Protein AF-A0A9P8DEY6-F1 (afdb_monomer_lite)

pLDDT: mean 81.57, std 16.75, range [29.09, 94.88]

Foldseek 3Di:
DPVVCVVCVQHDPWKGKDAQDPDPVSLVCCQPFAQQPQVLCVVQDVDDDDRDDSVNSVVQSVQLNQFPDKIFIWTACVNCVVVVRDDNDTHTFWIKTKAGSHDPPVCVPPPDIDIGTTGGHDDPDPPPDPDDDD

Secondary structure (DSSP, 8-state):
--HHHHTTTTB-SSEEEE---SSHHHHHHHIIIIIT-HHHHHHH--S------HHHHHHHHHHHHTSSEEEEEEE-HHHHHHTT---SSPEEEEEEEESTT---GGGTT-----EEEEESS--S-----S----

Organism: NCBI:txid1042133

Radius of gyration: 17.01 Å; chains: 1; bounding box: 46×26×63 Å

Sequence (134 aa):
MDISSVTKAFQSERLIYRSPEDNDKDKEFFFKHVENDPVAKALADPSILRPRNKKGVEDFLTELQKSSLPVVLCLSPAEAKKQNIESDEPVPIGFICIGWGGKPKNMEHHRATHIGIEQGLWRGEYQLGAGLGV

Structure (mmCIF, N/CA/C/O backbone):
data_AF-A0A9P8DEY6-F1
#
_entry.id   AF-A0A9P8DEY6-F1
#
loop_
_atom_site.group_PDB
_atom_site.id
_atom_site.type_symbol
_atom_site.label_atom_id
_atom_site.label_alt_id
_atom_site.label_comp_id
_atom_site.label_asym_id
_atom_site.label_entity_id
_atom_site.label_seq_id
_atom_site.pdbx_PDB_ins_code
_atom_site.Cartn_x
_atom_site.Cartn_y
_atom_site.Cartn_z
_atom_site.occupancy
_atom_site.B_iso_or_equiv
_atom_site.auth_seq_id
_atom_site.auth_comp_id
_atom_site.auth_asym_id
_atom_site.auth_atom_id
_atom_site.pdbx_PDB_model_num
ATOM 1 N N . MET A 1 1 ? -28.328 3.031 -13.427 1.00 59.78 1 MET A N 1
ATOM 2 C CA . MET A 1 1 ? -27.544 2.947 -12.178 1.00 59.78 1 MET A CA 1
ATOM 3 C C . MET A 1 1 ? -28.325 3.673 -11.110 1.00 59.78 1 MET A C 1
ATOM 5 O O . MET A 1 1 ? -28.673 4.824 -11.334 1.00 59.78 1 MET A O 1
ATOM 9 N N . ASP A 1 2 ? -28.657 2.997 -10.014 1.00 80.31 2 ASP A N 1
ATOM 10 C CA . ASP A 1 2 ? -29.238 3.653 -8.842 1.00 80.31 2 ASP A CA 1
ATOM 11 C C . ASP A 1 2 ? -28.153 4.504 -8.158 1.00 80.31 2 ASP A C 1
ATOM 13 O O . ASP A 1 2 ? -27.013 4.058 -8.015 1.00 80.31 2 ASP A O 1
ATOM 17 N N . ILE A 1 3 ? -28.481 5.727 -7.746 1.00 82.06 3 ILE A N 1
ATOM 18 C CA . ILE A 1 3 ? 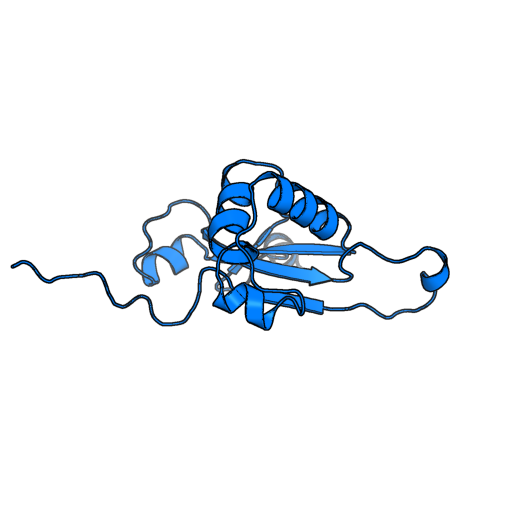-27.538 6.660 -7.108 1.00 82.06 3 ILE A CA 1
ATOM 19 C C . ILE A 1 3 ? -26.960 6.045 -5.825 1.00 82.06 3 ILE A C 1
ATOM 21 O O . ILE A 1 3 ? -25.786 6.245 -5.518 1.00 82.06 3 ILE A O 1
ATOM 25 N N . SER A 1 4 ? -27.744 5.214 -5.130 1.00 77.75 4 SER A N 1
ATOM 26 C CA . SER A 1 4 ? -27.306 4.497 -3.927 1.00 77.75 4 SER A CA 1
ATOM 27 C C . SER A 1 4 ? -26.145 3.521 -4.183 1.00 77.75 4 S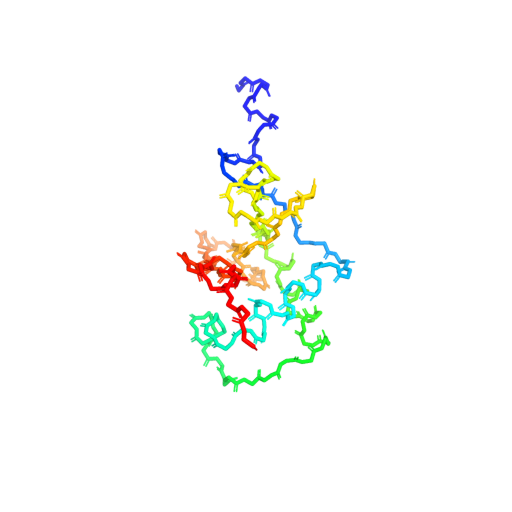ER A C 1
ATOM 29 O O . SER A 1 4 ? -25.339 3.264 -3.291 1.00 77.75 4 SER A O 1
ATOM 31 N N . SER A 1 5 ? -26.035 2.986 -5.404 1.00 77.88 5 SER A N 1
ATOM 32 C CA . SER A 1 5 ? -24.942 2.087 -5.790 1.00 77.88 5 SER A CA 1
ATOM 33 C C . SER A 1 5 ? -23.653 2.851 -6.095 1.00 77.88 5 SER A C 1
ATOM 35 O O . SER A 1 5 ? -22.563 2.380 -5.784 1.00 77.88 5 SER A O 1
ATOM 37 N N . VAL A 1 6 ? -23.775 4.071 -6.626 1.00 84.62 6 VAL A N 1
ATOM 38 C CA . VAL A 1 6 ? -22.631 4.930 -6.957 1.00 84.62 6 VAL A CA 1
ATOM 39 C C . VAL A 1 6 ? -21.972 5.480 -5.691 1.00 84.62 6 VAL A C 1
ATOM 41 O O . VAL A 1 6 ? -20.749 5.523 -5.609 1.00 84.62 6 VAL A O 1
ATOM 44 N N . THR A 1 7 ? -22.751 5.823 -4.661 1.00 84.56 7 THR A N 1
ATOM 45 C CA . THR A 1 7 ? -22.204 6.302 -3.375 1.00 84.56 7 THR A CA 1
ATOM 46 C C . THR A 1 7 ? -21.416 5.235 -2.612 1.00 84.56 7 THR A C 1
ATOM 48 O O . THR A 1 7 ? -20.653 5.570 -1.711 1.00 84.56 7 THR A O 1
ATOM 51 N N . LYS A 1 8 ? -21.559 3.956 -2.983 1.00 85.56 8 LYS A N 1
ATOM 52 C CA . LYS A 1 8 ? -20.820 2.826 -2.404 1.00 85.56 8 LYS A CA 1
ATOM 53 C C . LYS A 1 8 ? -19.783 2.228 -3.358 1.00 85.56 8 LYS A C 1
ATOM 55 O O . LYS A 1 8 ? -19.258 1.159 -3.072 1.00 85.56 8 LYS A O 1
ATOM 60 N N . ALA A 1 9 ? -19.474 2.895 -4.470 1.00 88.12 9 ALA A N 1
ATOM 61 C CA . ALA A 1 9 ? -18.619 2.336 -5.519 1.00 88.12 9 ALA A CA 1
ATOM 62 C C . ALA A 1 9 ? -17.207 1.946 -5.039 1.00 88.12 9 ALA A C 1
ATOM 64 O O . ALA A 1 9 ? -16.613 1.018 -5.581 1.00 88.12 9 ALA A O 1
ATOM 65 N N . PHE A 1 10 ? -16.681 2.623 -4.013 1.00 92.06 10 PHE A N 1
ATOM 66 C CA . PHE A 1 10 ? -15.335 2.394 -3.472 1.00 92.06 10 PHE A CA 1
ATOM 67 C C . PHE A 1 10 ? -15.342 1.706 -2.106 1.00 92.06 10 PHE A C 1
ATOM 69 O O . PHE A 1 10 ? -14.452 1.911 -1.286 1.00 92.06 10 PHE A O 1
ATOM 76 N N . GLN A 1 11 ? -16.351 0.887 -1.833 1.00 92.75 11 GLN A N 1
ATOM 77 C CA . GLN A 1 11 ? -16.392 0.094 -0.614 1.00 92.75 11 GLN A CA 1
ATOM 78 C C . GLN A 1 11 ? -17.084 -1.244 -0.857 1.00 92.75 11 GLN A C 1
ATOM 80 O O . GLN A 1 11 ? -17.967 -1.378 -1.700 1.00 92.75 11 GLN A O 1
ATOM 85 N N . SER A 1 12 ? -16.688 -2.236 -0.076 1.00 90.94 12 SER A N 1
ATOM 86 C CA . SER A 1 12 ? -17.427 -3.481 0.105 1.00 90.94 12 SER A CA 1
ATOM 87 C C . SER A 1 12 ? -18.081 -3.486 1.483 1.00 90.94 12 SER A C 1
ATOM 89 O O . SER A 1 12 ? -18.000 -2.515 2.232 1.00 90.94 12 SER A O 1
ATOM 91 N N . GLU A 1 13 ? -18.707 -4.602 1.849 1.00 88.75 13 GLU A N 1
ATOM 92 C CA . GLU A 1 13 ? -19.242 -4.798 3.198 1.00 88.75 13 GLU A CA 1
ATOM 93 C C . GLU A 1 13 ? -18.166 -4.650 4.289 1.00 88.75 13 GLU A C 1
ATOM 95 O O . GLU A 1 13 ? -18.463 -4.205 5.394 1.00 88.75 13 GLU A O 1
ATOM 100 N N . ARG A 1 14 ? -16.907 -4.994 3.975 1.00 89.31 14 ARG A N 1
ATOM 101 C CA . ARG A 1 14 ? -15.822 -5.074 4.966 1.00 89.31 14 ARG A CA 1
ATOM 102 C C . ARG A 1 14 ? -14.691 -4.075 4.739 1.00 89.31 14 ARG A C 1
ATOM 104 O O . ARG A 1 14 ? -14.008 -3.693 5.688 1.00 89.31 14 ARG A O 1
ATOM 111 N N . LEU A 1 15 ? -14.487 -3.660 3.491 1.00 93.56 15 LEU A N 1
ATOM 112 C CA . LEU A 1 15 ? -13.324 -2.879 3.078 1.00 93.56 15 LEU A CA 1
ATOM 113 C C . LEU A 1 15 ? -13.718 -1.541 2.469 1.00 93.56 15 LEU A C 1
ATOM 115 O O . LEU A 1 15 ? -14.690 -1.455 1.723 1.00 93.56 15 LEU A O 1
ATOM 119 N N . ILE A 1 16 ? -12.895 -0.535 2.729 1.00 94.56 16 ILE A N 1
ATOM 120 C CA . ILE A 1 16 ? -12.906 0.764 2.065 1.00 94.56 16 ILE A CA 1
ATOM 121 C C . ILE A 1 16 ? -11.725 0.788 1.094 1.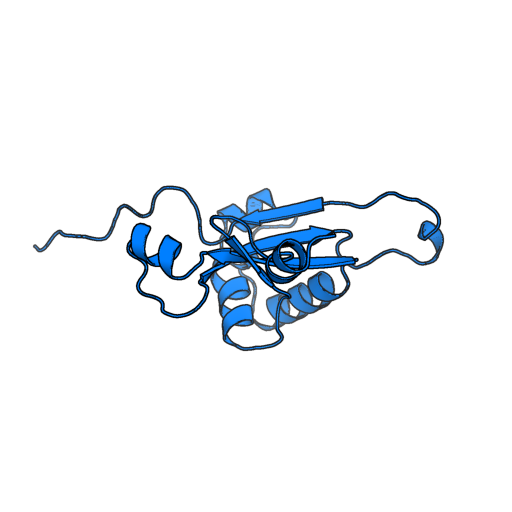00 94.56 16 ILE A C 1
ATOM 123 O O . ILE A 1 16 ? -10.608 0.413 1.453 1.00 94.56 16 ILE A O 1
ATOM 127 N N . TYR A 1 17 ? -11.979 1.214 -0.138 1.00 94.75 17 TYR A N 1
ATOM 128 C CA . TYR A 1 17 ? -10.984 1.346 -1.194 1.00 94.75 17 TYR A CA 1
ATOM 129 C C . TYR A 1 17 ? -10.655 2.824 -1.374 1.00 94.75 17 TYR A C 1
ATOM 131 O O . TYR A 1 17 ? -11.546 3.638 -1.610 1.00 94.75 17 TYR A O 1
ATOM 139 N N . ARG A 1 18 ? -9.376 3.184 -1.275 1.00 93.88 18 ARG A N 1
ATOM 140 C CA . ARG A 1 18 ? -8.923 4.563 -1.501 1.00 93.88 18 ARG A CA 1
ATOM 141 C C . ARG A 1 18 ? -7.630 4.604 -2.298 1.00 93.88 18 ARG A C 1
ATOM 143 O O . ARG A 1 18 ? -6.907 3.614 -2.357 1.00 93.88 18 ARG A O 1
ATOM 150 N N . SER A 1 19 ? -7.327 5.757 -2.881 1.00 92.38 19 SER A N 1
ATOM 151 C CA . SER A 1 19 ? -6.022 5.997 -3.498 1.00 92.38 19 SER A CA 1
ATOM 152 C C . SER A 1 19 ? -4.920 6.040 -2.423 1.00 92.38 19 SER A C 1
ATOM 154 O O . SER A 1 19 ? -5.201 6.463 -1.293 1.00 92.38 19 SER A O 1
ATOM 156 N N . PRO A 1 20 ? -3.681 5.607 -2.728 1.00 91.62 20 PRO A N 1
ATOM 157 C CA . PRO A 1 20 ? -2.527 5.924 -1.894 1.00 91.62 20 PRO A CA 1
ATOM 158 C C . PRO A 1 20 ? -2.248 7.430 -1.938 1.00 91.62 20 PRO A C 1
ATOM 160 O O . PRO A 1 20 ? -2.209 8.030 -3.015 1.00 91.62 20 PRO A O 1
ATOM 163 N N . GLU A 1 21 ? -2.036 8.019 -0.768 1.00 89.31 21 GLU A N 1
ATOM 164 C CA . GLU A 1 21 ? -1.782 9.445 -0.575 1.00 89.31 21 GLU A CA 1
ATOM 165 C C . GLU A 1 21 ? -0.298 9.699 -0.280 1.00 89.31 21 GLU A C 1
ATOM 167 O O . GLU A 1 21 ? 0.384 8.875 0.333 1.00 89.31 21 GLU A O 1
ATOM 172 N N . ASP A 1 22 ? 0.207 10.873 -0.662 1.00 88.06 22 ASP A N 1
ATOM 173 C CA . ASP A 1 22 ? 1.564 11.313 -0.307 1.00 88.06 22 ASP A CA 1
ATOM 174 C C . ASP A 1 22 ? 1.577 11.952 1.093 1.00 88.06 22 ASP A C 1
ATOM 176 O O . ASP A 1 22 ? 1.799 13.150 1.265 1.00 88.06 22 ASP A O 1
ATOM 180 N N . ASN A 1 23 ? 1.262 11.149 2.113 1.00 90.62 23 ASN A N 1
ATOM 181 C CA . ASN A 1 23 ? 1.251 11.573 3.512 1.00 90.62 23 ASN A CA 1
ATOM 182 C C . ASN A 1 23 ? 2.073 10.634 4.406 1.00 90.62 23 ASN A C 1
ATOM 184 O O . ASN A 1 23 ? 2.425 9.515 4.024 1.00 90.62 23 ASN A O 1
ATOM 188 N N . ASP A 1 24 ? 2.378 11.095 5.620 1.00 91.88 24 ASP A N 1
ATOM 189 C CA . ASP A 1 24 ? 3.228 10.345 6.549 1.00 91.88 24 ASP A CA 1
ATOM 190 C C . ASP A 1 24 ? 2.604 9.016 6.996 1.00 91.88 24 ASP A C 1
ATOM 192 O O . ASP A 1 24 ? 3.331 8.040 7.168 1.00 91.88 24 ASP A O 1
ATOM 196 N N . LYS A 1 25 ? 1.270 8.943 7.130 1.00 90.50 25 LYS A N 1
ATOM 197 C CA . LYS A 1 25 ? 0.563 7.722 7.556 1.00 90.50 25 LYS A CA 1
ATOM 198 C C . LYS A 1 25 ? 0.709 6.603 6.523 1.00 90.50 25 LYS A C 1
ATOM 200 O O . LYS A 1 25 ? 1.026 5.470 6.881 1.00 90.50 25 LYS A O 1
ATOM 205 N N . ASP A 1 26 ? 0.524 6.922 5.246 1.00 90.62 26 ASP A N 1
ATOM 206 C CA . ASP A 1 26 ? 0.675 5.961 4.155 1.00 90.62 26 ASP A CA 1
ATOM 207 C C . ASP A 1 26 ? 2.137 5.552 4.005 1.00 90.62 26 ASP A C 1
ATOM 209 O O . ASP A 1 26 ? 2.440 4.360 3.978 1.00 90.62 26 ASP A O 1
ATOM 213 N N . LYS A 1 27 ? 3.065 6.516 4.008 1.00 93.75 27 LYS A N 1
ATOM 214 C CA . LYS A 1 27 ? 4.505 6.221 3.982 1.00 93.75 27 LYS A CA 1
ATOM 215 C C . LYS A 1 27 ? 4.916 5.295 5.118 1.00 93.75 27 LYS A C 1
ATOM 217 O O . LYS A 1 27 ? 5.689 4.368 4.894 1.00 93.75 27 LYS A O 1
ATOM 222 N N . GLU A 1 28 ? 4.404 5.518 6.324 1.00 93.38 28 GLU A N 1
ATOM 223 C CA . GLU A 1 28 ? 4.683 4.667 7.476 1.00 93.38 28 GLU A CA 1
ATOM 224 C C . GLU A 1 28 ? 4.091 3.261 7.314 1.00 93.38 28 GLU A C 1
ATOM 226 O O . GLU A 1 28 ? 4.788 2.281 7.589 1.00 93.38 28 GLU A O 1
ATOM 231 N N . PHE A 1 29 ? 2.858 3.147 6.813 1.00 93.12 29 PHE A N 1
ATOM 232 C CA . PHE A 1 29 ? 2.230 1.862 6.510 1.00 93.12 29 PHE A CA 1
ATOM 233 C C . PHE A 1 29 ? 3.054 1.055 5.498 1.00 93.12 29 PHE A C 1
ATOM 235 O O . PHE A 1 29 ? 3.450 -0.075 5.791 1.00 93.12 29 PHE A O 1
ATOM 242 N N . PHE A 1 30 ? 3.378 1.645 4.344 1.00 93.00 30 PHE A N 1
ATOM 243 C CA . PHE A 1 30 ? 4.179 0.980 3.315 1.00 93.00 30 PH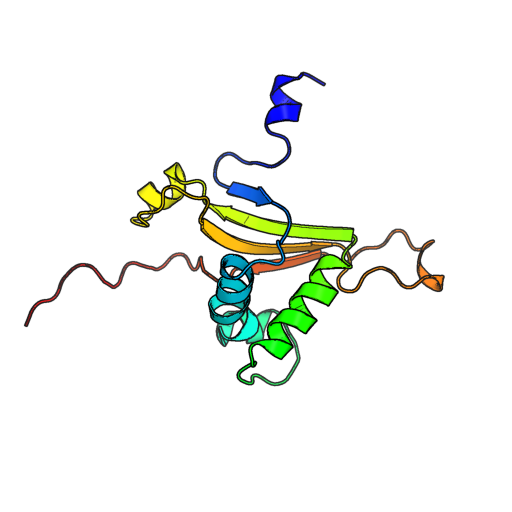E A CA 1
ATOM 244 C C . PHE A 1 30 ? 5.597 0.676 3.807 1.00 93.00 30 PHE A C 1
ATOM 246 O O . PHE A 1 30 ? 6.151 -0.375 3.494 1.00 93.00 30 PHE A O 1
ATOM 253 N N . PHE A 1 31 ? 6.183 1.547 4.628 1.00 93.81 31 PHE A N 1
ATOM 254 C CA . PHE A 1 31 ? 7.497 1.300 5.209 1.00 93.81 31 PHE A CA 1
ATOM 255 C C . PHE A 1 31 ? 7.494 0.099 6.151 1.00 93.81 31 PHE A C 1
ATOM 257 O O . PHE A 1 31 ? 8.377 -0.744 6.031 1.00 93.81 31 PHE A O 1
ATOM 264 N N . LYS A 1 32 ? 6.539 0.011 7.081 1.00 91.81 32 LYS A N 1
ATOM 265 C CA . LYS A 1 32 ? 6.538 -1.022 8.129 1.00 91.81 32 LYS A CA 1
ATOM 266 C C . LYS A 1 32 ? 5.963 -2.353 7.663 1.00 91.81 32 LYS A C 1
ATOM 268 O O . LYS A 1 32 ? 6.513 -3.392 8.005 1.00 91.81 32 LYS A O 1
ATOM 273 N N . HIS A 1 33 ? 4.860 -2.313 6.923 1.00 90.88 33 HIS A N 1
ATOM 274 C CA . HIS A 1 33 ? 4.019 -3.485 6.678 1.00 90.88 33 HIS A CA 1
ATOM 275 C C . HIS A 1 33 ? 4.089 -4.008 5.241 1.00 90.88 33 HIS A C 1
ATOM 277 O O . HIS A 1 33 ? 3.488 -5.032 4.956 1.00 90.88 33 HIS A O 1
ATOM 283 N N . VAL A 1 34 ? 4.804 -3.327 4.340 1.00 90.38 34 VAL A N 1
ATOM 284 C CA . VAL A 1 34 ? 4.971 -3.754 2.939 1.00 90.38 34 VAL A CA 1
ATOM 285 C C . VAL A 1 34 ? 6.458 -3.942 2.636 1.00 90.38 34 VAL A C 1
ATOM 287 O O . VAL A 1 34 ? 6.958 -5.056 2.541 1.00 90.38 34 VAL A O 1
ATOM 290 N N . GLU A 1 35 ? 7.220 -2.851 2.596 1.00 90.44 35 GLU A N 1
ATOM 291 C CA . GLU A 1 35 ? 8.618 -2.873 2.150 1.00 90.44 35 GLU A CA 1
ATOM 292 C C . GLU A 1 35 ? 9.595 -3.463 3.182 1.00 90.44 35 GLU A C 1
ATOM 294 O O . GLU A 1 35 ? 10.679 -3.907 2.800 1.00 90.44 35 GLU A O 1
ATOM 299 N N . ASN A 1 36 ? 9.238 -3.472 4.473 1.00 90.62 36 ASN A N 1
ATOM 300 C CA . ASN A 1 36 ? 10.035 -4.087 5.544 1.00 90.62 36 ASN A CA 1
ATOM 301 C C . ASN A 1 36 ? 9.323 -5.238 6.276 1.00 90.62 36 ASN A C 1
ATOM 303 O O . ASN A 1 36 ? 9.855 -5.716 7.279 1.00 90.62 36 ASN A O 1
ATOM 307 N N . ASP A 1 37 ? 8.179 -5.727 5.782 1.00 89.62 37 ASP A N 1
ATOM 308 C CA . ASP A 1 37 ? 7.687 -7.046 6.197 1.00 89.62 37 ASP A CA 1
ATOM 309 C C . ASP A 1 37 ? 8.434 -8.106 5.365 1.00 89.62 37 ASP A C 1
ATOM 311 O O . ASP A 1 37 ? 8.219 -8.201 4.154 1.00 89.62 37 ASP A O 1
ATOM 315 N N . PRO A 1 38 ? 9.316 -8.924 5.973 1.00 88.44 38 PRO A N 1
ATOM 316 C CA . PRO A 1 38 ? 10.098 -9.906 5.232 1.00 88.44 38 PRO A CA 1
ATOM 317 C C . PRO A 1 38 ? 9.227 -10.956 4.538 1.00 88.44 38 PRO A C 1
ATOM 319 O O . PRO A 1 38 ? 9.616 -11.460 3.488 1.00 88.44 38 PRO A O 1
ATOM 322 N N . VAL A 1 39 ? 8.063 -11.296 5.097 1.00 88.19 39 VAL A N 1
ATOM 323 C CA . VAL A 1 39 ? 7.192 -12.329 4.535 1.00 88.19 39 VAL A CA 1
ATOM 324 C C . VAL A 1 39 ? 6.328 -11.758 3.418 1.00 88.19 39 VAL A C 1
ATOM 326 O O . VAL A 1 39 ? 6.152 -12.426 2.401 1.00 88.19 39 VAL A O 1
ATOM 329 N N . ALA A 1 40 ? 5.799 -10.541 3.575 1.00 85.31 40 ALA A N 1
ATOM 330 C CA . ALA A 1 40 ? 5.087 -9.871 2.485 1.00 85.31 40 ALA A CA 1
ATOM 331 C C . ALA A 1 40 ? 6.035 -9.636 1.298 1.00 85.31 40 ALA A C 1
ATOM 333 O O . ALA A 1 40 ? 5.758 -10.078 0.179 1.00 85.31 40 ALA A O 1
ATOM 334 N N . LYS A 1 41 ? 7.234 -9.108 1.575 1.00 86.62 41 LYS A N 1
ATOM 335 C CA . LYS A 1 41 ? 8.234 -8.815 0.549 1.00 86.62 41 LYS A CA 1
ATOM 336 C C . LYS A 1 41 ? 8.731 -10.060 -0.187 1.00 86.62 41 LYS A C 1
ATOM 338 O O . LYS A 1 41 ? 8.847 -10.018 -1.407 1.00 86.62 41 LYS A O 1
ATOM 343 N N . ALA A 1 42 ? 8.967 -11.169 0.521 1.00 87.88 42 ALA A N 1
ATOM 344 C CA . ALA A 1 42 ? 9.430 -12.427 -0.080 1.00 87.88 42 ALA A CA 1
ATOM 345 C C . ALA A 1 42 ? 8.454 -13.017 -1.102 1.00 87.88 42 ALA A C 1
ATOM 347 O O . ALA A 1 42 ? 8.872 -13.725 -2.015 1.00 87.88 42 ALA A O 1
ATOM 348 N N . LEU A 1 43 ? 7.157 -12.770 -0.916 1.00 86.44 43 LEU A N 1
ATOM 349 C CA . LEU A 1 43 ? 6.108 -13.314 -1.772 1.00 86.44 43 LEU A CA 1
ATOM 350 C C . LEU A 1 43 ? 5.694 -12.338 -2.879 1.00 86.44 43 LEU A C 1
ATOM 352 O O . LEU A 1 43 ? 5.206 -12.782 -3.916 1.00 86.44 43 LEU A O 1
ATOM 356 N N . ALA A 1 44 ? 5.880 -11.034 -2.666 1.00 82.88 44 ALA A N 1
ATOM 357 C CA . ALA A 1 44 ? 5.474 -9.994 -3.604 1.00 82.88 44 ALA A CA 1
ATOM 358 C C . ALA A 1 44 ? 6.573 -9.599 -4.605 1.00 82.88 44 ALA A C 1
ATOM 360 O O . ALA A 1 44 ? 6.262 -9.201 -5.728 1.00 82.88 44 ALA A O 1
ATOM 361 N N . ASP A 1 45 ? 7.849 -9.698 -4.223 1.00 81.62 45 ASP A N 1
ATOM 362 C CA . ASP A 1 45 ? 8.972 -9.179 -5.005 1.00 81.62 45 ASP A CA 1
ATOM 363 C C . ASP A 1 45 ? 10.075 -10.246 -5.156 1.00 81.62 45 ASP A C 1
ATOM 365 O O . ASP A 1 45 ? 10.569 -10.763 -4.154 1.00 81.62 45 ASP A O 1
ATOM 369 N N . PRO A 1 46 ? 10.505 -10.585 -6.390 1.00 83.31 46 PRO A N 1
ATOM 370 C CA . PRO A 1 46 ? 11.560 -11.574 -6.619 1.00 83.31 46 PRO A CA 1
ATOM 371 C C . PRO A 1 46 ? 12.974 -11.063 -6.279 1.00 83.31 46 PRO A C 1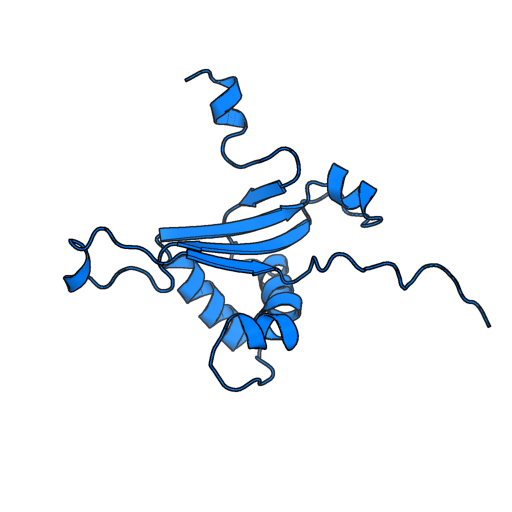
ATOM 373 O O . PRO A 1 46 ? 13.951 -11.792 -6.463 1.00 83.31 46 PRO A O 1
ATOM 376 N N . SER A 1 47 ? 13.124 -9.804 -5.860 1.00 84.06 47 SER A N 1
ATOM 377 C CA . SER A 1 47 ? 14.411 -9.229 -5.478 1.00 84.06 47 SER A CA 1
ATOM 378 C C . SER A 1 47 ? 14.929 -9.760 -4.140 1.00 84.06 47 SER A C 1
ATOM 380 O O . SER A 1 47 ? 14.234 -10.398 -3.352 1.00 84.06 47 SER A O 1
ATOM 382 N N . ILE A 1 48 ? 16.212 -9.497 -3.883 1.00 88.94 48 ILE A N 1
ATOM 383 C CA . ILE A 1 48 ? 16.864 -9.892 -2.635 1.00 88.94 48 ILE A CA 1
ATOM 384 C C . ILE A 1 48 ? 16.155 -9.224 -1.455 1.00 88.94 48 ILE A C 1
ATOM 386 O O . ILE A 1 48 ? 16.049 -7.995 -1.402 1.00 88.94 48 ILE A O 1
ATOM 390 N N . LEU A 1 49 ? 15.767 -10.043 -0.476 1.00 90.69 49 LEU A N 1
ATOM 391 C CA . LEU A 1 49 ? 15.259 -9.577 0.807 1.00 90.69 49 LEU A CA 1
ATOM 392 C C . LEU A 1 49 ? 16.299 -8.703 1.499 1.00 90.69 49 LEU A C 1
ATOM 394 O O . LEU A 1 49 ? 17.389 -9.153 1.857 1.00 90.69 49 LEU A O 1
ATOM 398 N N . ARG A 1 50 ? 15.950 -7.433 1.684 1.00 91.25 50 ARG A N 1
ATOM 399 C CA . ARG A 1 50 ? 16.778 -6.452 2.379 1.00 91.25 50 ARG A CA 1
ATOM 400 C C . ARG A 1 50 ? 15.900 -5.380 3.015 1.00 91.25 50 ARG A C 1
ATOM 402 O O . ARG A 1 50 ? 14.909 -4.993 2.396 1.00 91.25 50 ARG A O 1
ATOM 409 N N . PRO A 1 51 ? 16.289 -4.843 4.182 1.00 89.94 51 PRO A N 1
ATOM 410 C CA . PRO A 1 51 ? 15.632 -3.674 4.741 1.00 89.94 51 PRO A CA 1
ATOM 411 C C . PRO A 1 51 ? 15.661 -2.499 3.760 1.00 89.94 51 PRO A C 1
ATOM 413 O O . PRO A 1 51 ? 16.680 -2.224 3.114 1.00 89.94 51 PRO A O 1
ATOM 416 N N . ARG A 1 52 ? 14.536 -1.799 3.656 1.00 91.25 52 ARG A N 1
ATOM 417 C CA . ARG A 1 52 ? 14.353 -0.631 2.793 1.00 91.25 52 ARG A CA 1
ATOM 418 C C . ARG A 1 52 ? 14.364 0.626 3.649 1.00 91.25 52 ARG A C 1
ATOM 420 O O . ARG A 1 52 ? 13.806 0.656 4.741 1.00 91.25 52 ARG A O 1
ATOM 427 N N . ASN A 1 53 ? 15.012 1.678 3.155 1.00 93.69 53 ASN A N 1
ATOM 428 C CA . ASN A 1 53 ? 14.977 2.992 3.796 1.00 93.69 53 ASN A CA 1
ATOM 429 C C . ASN A 1 53 ? 13.727 3.775 3.352 1.00 93.69 53 ASN A C 1
ATOM 431 O O . ASN A 1 53 ? 13.041 3.385 2.410 1.00 93.69 53 ASN A O 1
ATOM 435 N N . LYS A 1 54 ? 13.442 4.901 4.017 1.00 92.38 54 LYS A N 1
ATOM 436 C CA . LYS A 1 54 ? 12.270 5.739 3.707 1.00 92.38 54 LYS A CA 1
ATOM 437 C C . LYS A 1 54 ? 12.248 6.212 2.252 1.00 92.38 54 LYS A C 1
ATOM 439 O O . LYS A 1 54 ? 11.207 6.153 1.614 1.00 92.38 54 LYS A O 1
ATOM 444 N N . LYS A 1 55 ? 13.409 6.579 1.702 1.00 93.31 55 LYS A N 1
ATOM 445 C CA . LYS A 1 55 ? 13.532 6.979 0.295 1.00 93.31 55 LYS A CA 1
ATOM 446 C C . LYS A 1 55 ? 13.109 5.862 -0.666 1.00 93.31 55 LYS A C 1
ATOM 448 O O . LYS A 1 55 ? 12.401 6.112 -1.628 1.00 93.31 55 LYS A O 1
ATOM 453 N N . GLY A 1 56 ? 13.477 4.617 -0.368 1.00 91.19 56 GLY A N 1
ATOM 454 C CA . GLY A 1 56 ? 13.066 3.457 -1.155 1.00 91.19 56 GLY A CA 1
ATOM 455 C C . GLY A 1 56 ? 11.556 3.205 -1.137 1.00 91.19 56 GLY A C 1
ATOM 456 O O . GLY A 1 56 ? 11.050 2.621 -2.092 1.00 91.19 56 GLY A O 1
ATOM 457 N N . VAL A 1 57 ? 10.851 3.644 -0.089 1.00 92.06 57 VAL A N 1
ATOM 458 C CA . VAL A 1 57 ? 9.381 3.605 -0.007 1.00 92.06 57 VAL A CA 1
ATOM 459 C C . VAL A 1 57 ? 8.751 4.734 -0.817 1.00 92.06 57 VAL A C 1
ATOM 461 O O . VAL A 1 57 ? 7.749 4.513 -1.483 1.00 92.06 57 VAL A O 1
ATOM 464 N N . GLU A 1 58 ? 9.343 5.927 -0.813 1.00 93.19 58 GLU A N 1
ATOM 465 C CA . GLU A 1 58 ? 8.895 7.039 -1.666 1.00 93.19 58 GLU A CA 1
ATOM 466 C C . GLU A 1 58 ? 9.005 6.679 -3.154 1.00 93.19 58 GLU A C 1
ATOM 468 O O . GLU A 1 58 ? 8.065 6.892 -3.923 1.00 93.19 58 GLU A O 1
ATOM 473 N N . ASP A 1 59 ? 10.122 6.062 -3.549 1.00 92.12 59 ASP A N 1
ATOM 474 C CA . ASP A 1 59 ? 10.319 5.573 -4.915 1.00 92.12 59 ASP A CA 1
ATOM 475 C C . ASP A 1 59 ? 9.281 4.484 -5.258 1.00 92.12 59 ASP A C 1
ATOM 477 O O . ASP A 1 59 ? 8.679 4.507 -6.331 1.00 92.12 59 ASP A O 1
ATOM 481 N N . PHE A 1 60 ? 9.008 3.561 -4.326 1.00 90.94 60 PHE A N 1
ATOM 482 C CA . PHE A 1 60 ? 7.972 2.534 -4.478 1.00 90.94 60 PHE A CA 1
ATOM 483 C C . PHE A 1 60 ? 6.575 3.144 -4.670 1.00 90.94 60 PHE A C 1
ATOM 485 O O . PHE A 1 60 ? 5.857 2.762 -5.592 1.00 90.94 60 PHE A O 1
ATOM 492 N N . LEU A 1 61 ? 6.198 4.114 -3.834 1.00 92.62 61 LEU A N 1
ATOM 493 C CA . LEU A 1 61 ? 4.913 4.809 -3.916 1.00 92.62 61 LEU A CA 1
ATOM 494 C C . LEU A 1 61 ? 4.756 5.560 -5.237 1.00 92.62 61 LEU A C 1
ATOM 496 O O . LEU A 1 61 ? 3.681 5.532 -5.831 1.00 92.62 61 LEU A O 1
ATOM 500 N N . THR A 1 62 ? 5.837 6.165 -5.726 1.00 92.12 62 THR A N 1
ATOM 501 C CA . THR A 1 62 ? 5.859 6.841 -7.027 1.00 92.12 62 THR A CA 1
ATOM 502 C C . THR A 1 62 ? 5.547 5.863 -8.163 1.00 92.12 62 THR A C 1
ATOM 504 O O . THR A 1 62 ? 4.752 6.173 -9.049 1.00 92.12 62 THR A O 1
ATOM 507 N N . GLU A 1 63 ? 6.131 4.661 -8.145 1.00 90.12 63 GLU A N 1
ATOM 508 C CA . GLU A 1 63 ? 5.842 3.626 -9.148 1.00 90.12 63 GLU A CA 1
ATOM 509 C C . GLU A 1 63 ? 4.439 3.026 -8.998 1.00 90.12 63 GLU A C 1
ATOM 511 O O . GLU A 1 63 ? 3.760 2.773 -9.998 1.00 90.12 63 GLU A O 1
ATOM 516 N N . LEU A 1 64 ? 3.965 2.854 -7.762 1.00 90.88 64 LEU A N 1
ATOM 517 C CA . LEU A 1 64 ? 2.600 2.421 -7.484 1.00 90.88 64 LEU A CA 1
ATOM 518 C C . LEU A 1 64 ? 1.586 3.431 -8.040 1.00 90.88 64 LEU A C 1
ATOM 520 O O . LEU A 1 64 ? 0.643 3.036 -8.722 1.00 90.88 64 LEU A O 1
ATOM 524 N N . GLN A 1 65 ? 1.792 4.729 -7.821 1.00 90.50 65 GLN A N 1
ATOM 525 C CA . GLN A 1 65 ? 0.909 5.795 -8.308 1.00 90.50 65 GLN A CA 1
ATOM 526 C C . GLN A 1 65 ? 0.868 5.908 -9.838 1.00 90.50 65 GLN A C 1
ATOM 528 O O . GLN A 1 65 ? -0.140 6.345 -10.387 1.00 90.50 65 GLN A O 1
ATOM 533 N N . LYS A 1 66 ? 1.919 5.472 -10.546 1.00 89.56 66 LYS A N 1
ATOM 534 C CA . LYS A 1 66 ? 1.911 5.371 -12.019 1.00 89.56 66 LYS A CA 1
ATOM 535 C C . LYS A 1 66 ? 1.031 4.237 -12.541 1.00 89.56 66 LYS A C 1
ATOM 537 O O . LYS A 1 66 ? 0.796 4.159 -13.749 1.00 89.56 66 LYS A O 1
ATOM 542 N N . SER A 1 67 ? 0.583 3.333 -11.671 1.00 88.69 67 SER A N 1
ATOM 543 C CA . SER A 1 67 ? -0.283 2.238 -12.086 1.00 88.69 67 SER A CA 1
ATOM 544 C C . SER A 1 67 ? -1.638 2.740 -12.588 1.00 88.69 67 SER A C 1
ATOM 546 O O . SER A 1 67 ? -2.090 3.832 -12.259 1.00 88.69 67 SER A O 1
ATOM 548 N N . SER A 1 68 ? -2.301 1.941 -13.424 1.00 87.69 68 SER A N 1
ATOM 549 C CA . SER A 1 68 ? -3.622 2.294 -13.965 1.00 87.69 68 SER A CA 1
ATOM 550 C C . SER A 1 68 ? -4.711 2.319 -12.891 1.00 87.69 68 SER A C 1
ATOM 552 O O . SER A 1 68 ? -5.720 2.997 -13.066 1.00 87.69 68 SER A O 1
ATOM 554 N N . LEU A 1 69 ? -4.531 1.563 -11.805 1.00 89.06 69 LEU A N 1
ATOM 555 C CA . LEU A 1 69 ? -5.434 1.574 -10.658 1.00 89.06 69 LEU A CA 1
ATOM 556 C C . LEU A 1 69 ? -4.660 1.249 -9.373 1.00 89.06 69 LEU A C 1
ATOM 558 O O . LEU A 1 69 ? -4.578 0.073 -9.020 1.00 89.06 69 LEU A O 1
ATOM 562 N N . PRO A 1 70 ? -4.087 2.250 -8.687 1.00 92.62 70 PRO A N 1
ATOM 563 C CA . PRO A 1 70 ? -3.491 2.072 -7.371 1.00 92.62 70 PRO A CA 1
ATOM 564 C C . PRO A 1 70 ? -4.557 2.202 -6.285 1.00 92.62 70 PRO A C 1
ATOM 566 O O . PRO A 1 70 ? -5.211 3.237 -6.167 1.00 92.62 70 PRO A O 1
ATOM 569 N N . VAL A 1 71 ? -4.734 1.165 -5.471 1.00 94.38 71 VAL A N 1
ATOM 570 C CA . VAL A 1 71 ? -5.741 1.160 -4.406 1.00 94.38 71 VAL A CA 1
ATOM 571 C C . VAL A 1 71 ? -5.138 0.620 -3.123 1.00 94.38 71 VAL A C 1
ATOM 573 O O . VAL A 1 71 ? -4.638 -0.500 -3.079 1.00 94.38 71 VAL A O 1
ATOM 576 N N . VAL A 1 72 ? -5.253 1.394 -2.053 1.00 94.88 72 VAL A N 1
ATOM 577 C CA . VAL A 1 72 ? -5.035 0.928 -0.687 1.00 94.88 72 VAL A CA 1
ATOM 578 C C . VAL A 1 72 ? -6.324 0.277 -0.196 1.00 94.88 72 VAL A C 1
ATOM 580 O O . VAL A 1 72 ? -7.415 0.846 -0.300 1.00 94.88 72 VAL A O 1
ATOM 583 N N . LEU A 1 73 ? -6.190 -0.938 0.327 1.00 94.62 73 LEU A N 1
ATOM 584 C CA . LEU A 1 73 ? -7.267 -1.686 0.958 1.00 94.62 73 LEU A CA 1
ATOM 585 C C . LEU A 1 73 ? -7.294 -1.314 2.437 1.00 94.62 73 LEU A C 1
ATOM 587 O O . LEU A 1 73 ? -6.316 -1.552 3.146 1.00 94.62 73 LEU A O 1
ATOM 591 N N . CYS A 1 74 ? -8.405 -0.757 2.908 1.00 94.62 74 CYS A N 1
ATOM 592 C CA . CYS A 1 74 ? -8.583 -0.393 4.308 1.00 94.62 74 CYS A CA 1
ATOM 593 C C . CYS A 1 74 ? -9.712 -1.197 4.954 1.00 94.62 74 CYS A C 1
ATOM 595 O O . CYS A 1 74 ? -10.758 -1.404 4.341 1.00 94.62 74 CYS A O 1
ATOM 597 N N . LEU A 1 75 ? -9.546 -1.593 6.213 1.00 93.69 75 LEU A N 1
ATOM 598 C CA . LEU A 1 75 ? -10.661 -2.019 7.055 1.00 93.69 75 LEU A CA 1
ATOM 599 C C . LEU A 1 75 ? -11.504 -0.801 7.430 1.00 93.69 75 LEU A C 1
ATOM 601 O O . LEU A 1 75 ? -10.968 0.261 7.757 1.00 93.69 75 LEU A O 1
ATOM 605 N N . SER A 1 76 ? -12.827 -0.960 7.415 1.00 92.06 76 SER A N 1
ATOM 606 C CA . SER A 1 76 ? -13.714 0.052 7.992 1.00 92.06 76 SER A CA 1
ATOM 607 C C . SER A 1 76 ? -13.519 0.136 9.517 1.00 92.06 76 SER A C 1
ATOM 609 O O . SER A 1 76 ? -13.173 -0.876 10.129 1.00 92.06 76 SER A O 1
ATOM 611 N N . PRO A 1 77 ? -13.800 1.281 10.169 1.00 90.12 77 PRO A N 1
ATOM 612 C CA . PRO A 1 77 ? -13.711 1.394 11.630 1.00 90.12 77 PRO A CA 1
ATOM 613 C C . PRO A 1 77 ? -14.558 0.350 12.376 1.00 90.12 77 PRO A C 1
ATOM 615 O O . PRO A 1 77 ? -14.169 -0.157 13.426 1.00 90.12 77 PRO A O 1
ATOM 618 N N . ALA A 1 78 ? -15.714 -0.024 11.814 1.00 90.25 78 ALA A N 1
ATOM 619 C CA . ALA A 1 78 ? -16.568 -1.068 12.373 1.00 90.25 78 ALA A CA 1
ATOM 620 C C . ALA A 1 78 ? -15.908 -2.457 12.309 1.00 90.25 78 ALA A C 1
ATOM 622 O O . ALA A 1 78 ? -15.960 -3.205 13.284 1.00 90.25 78 ALA A O 1
ATOM 623 N N . GLU A 1 79 ? -15.266 -2.801 11.189 1.00 91.50 79 GLU A N 1
ATOM 624 C CA . GLU A 1 79 ? -14.522 -4.059 11.063 1.00 91.50 79 GLU A CA 1
ATOM 625 C C . GLU A 1 79 ? -13.233 -4.048 11.890 1.00 91.50 79 GLU A C 1
ATOM 627 O O . GLU A 1 79 ? -12.903 -5.062 12.497 1.00 91.50 79 GLU A O 1
ATOM 632 N N . ALA A 1 80 ? -12.541 -2.910 11.981 1.00 89.38 80 ALA A N 1
ATOM 633 C CA . ALA A 1 80 ? -11.371 -2.740 12.838 1.00 89.38 80 ALA A CA 1
ATOM 634 C C . ALA A 1 80 ? -11.718 -3.025 14.312 1.00 89.38 80 ALA A C 1
ATOM 636 O O . ALA A 1 80 ? -11.050 -3.836 14.954 1.00 89.38 80 ALA A O 1
ATOM 637 N N . LYS A 1 81 ? -12.842 -2.485 14.810 1.00 90.31 81 LYS A N 1
ATOM 638 C CA . LYS A 1 81 ? -13.341 -2.759 16.171 1.00 90.31 81 LYS A CA 1
ATOM 639 C C . LYS A 1 81 ? -13.636 -4.241 16.410 1.00 90.31 81 LYS A C 1
ATOM 641 O O . LYS A 1 81 ? -13.279 -4.763 17.461 1.00 90.31 81 LYS A O 1
ATOM 646 N N . LYS A 1 82 ? -14.218 -4.953 15.435 1.00 90.19 82 LYS A N 1
ATOM 647 C CA . LYS A 1 82 ? -14.434 -6.414 15.535 1.00 90.19 82 LYS A CA 1
ATOM 648 C C . LYS A 1 82 ? -13.128 -7.208 15.648 1.00 90.19 82 LYS A C 1
ATOM 650 O O . LYS A 1 82 ? -13.146 -8.324 16.153 1.00 90.19 82 LYS A O 1
ATOM 655 N N . GLN A 1 83 ? -12.020 -6.644 15.173 1.00 84.38 83 GLN A N 1
ATOM 656 C CA . GLN A 1 83 ? -10.682 -7.236 15.227 1.00 84.38 83 GLN A CA 1
ATOM 657 C C . GLN A 1 83 ? -9.854 -6.723 16.420 1.00 84.38 83 GLN A C 1
ATOM 659 O O . GLN A 1 83 ? -8.650 -6.951 16.460 1.00 84.38 83 GLN A O 1
ATOM 664 N N . ASN A 1 84 ? -10.475 -6.042 17.394 1.00 88.75 84 ASN A N 1
ATOM 665 C CA . ASN A 1 84 ? -9.805 -5.410 18.541 1.00 88.75 84 ASN A CA 1
ATOM 666 C C . ASN A 1 84 ? -8.765 -4.344 18.149 1.00 88.75 84 ASN A C 1
ATOM 668 O O . ASN A 1 84 ? -7.796 -4.114 18.869 1.00 88.75 84 ASN A O 1
ATOM 672 N N . ILE A 1 85 ? -8.968 -3.683 17.007 1.00 86.06 85 ILE A N 1
ATOM 673 C CA . ILE A 1 85 ? -8.167 -2.537 16.576 1.00 86.06 85 ILE A CA 1
ATOM 674 C C . ILE A 1 85 ? -8.969 -1.272 16.890 1.00 86.06 85 ILE A C 1
ATOM 676 O O . ILE A 1 85 ? -9.976 -0.982 16.238 1.00 86.06 85 ILE A O 1
ATOM 680 N N . GLU A 1 86 ? -8.531 -0.516 17.897 1.00 87.62 86 GLU A N 1
ATOM 681 C CA . GLU A 1 86 ? -9.109 0.792 18.206 1.00 87.62 86 GLU A CA 1
ATOM 682 C C . GLU A 1 86 ? -8.622 1.825 17.188 1.00 87.62 86 GLU A C 1
ATOM 684 O O . GLU A 1 86 ? -7.501 2.326 17.249 1.00 87.62 86 GLU A O 1
ATOM 689 N N . SER A 1 87 ? -9.474 2.122 16.210 1.00 87.06 87 SER A N 1
ATOM 690 C CA . SER A 1 87 ? -9.261 3.215 15.271 1.00 87.06 87 SER A CA 1
ATOM 691 C C . SER A 1 87 ? -10.596 3.801 14.834 1.00 87.06 87 SER A C 1
ATOM 693 O O . SER A 1 87 ? -11.530 3.068 14.497 1.00 87.06 87 SER A O 1
ATOM 695 N N . ASP A 1 88 ? -10.677 5.128 14.835 1.00 88.38 88 ASP A N 1
ATOM 696 C CA . ASP A 1 88 ? -11.814 5.866 14.282 1.00 88.38 88 ASP A CA 1
ATOM 697 C C . ASP A 1 88 ? -11.634 6.162 12.782 1.00 88.38 88 ASP A C 1
ATOM 699 O O . ASP A 1 88 ? -12.581 6.567 12.106 1.00 88.38 88 ASP A O 1
ATOM 703 N N . GLU A 1 89 ? -10.440 5.909 12.239 1.00 90.06 89 GLU A N 1
ATOM 704 C CA . GLU A 1 89 ? -10.112 6.063 10.823 1.00 90.06 89 GLU A CA 1
ATOM 705 C C . GLU A 1 89 ? -10.026 4.695 10.113 1.00 90.06 89 GLU A C 1
ATOM 707 O O . GLU A 1 89 ? -9.796 3.665 10.752 1.00 90.06 89 GLU A O 1
ATOM 712 N N . PRO A 1 90 ? -10.199 4.640 8.778 1.00 91.00 90 PRO A N 1
ATOM 713 C CA . PRO A 1 90 ? -9.971 3.416 8.018 1.00 91.00 90 PRO A CA 1
ATOM 714 C C . PRO A 1 90 ? -8.527 2.909 8.153 1.00 91.00 90 PRO A C 1
ATOM 716 O O . PRO A 1 90 ? -7.574 3.629 7.853 1.00 91.00 90 PRO A O 1
ATOM 719 N N . VAL A 1 91 ? -8.360 1.644 8.543 1.00 93.31 91 VAL A N 1
ATOM 720 C CA . VAL A 1 91 ? -7.041 1.049 8.820 1.00 93.31 91 VAL A CA 1
ATOM 721 C C . VAL A 1 91 ? -6.489 0.386 7.557 1.00 93.31 91 VAL A C 1
ATOM 723 O O . VAL A 1 91 ? -7.101 -0.574 7.086 1.00 93.31 91 VAL A O 1
ATOM 726 N N . PRO A 1 92 ? -5.359 0.840 6.984 1.00 93.44 92 PRO A N 1
ATOM 727 C CA . PRO A 1 92 ? -4.770 0.203 5.810 1.00 93.44 92 PRO A CA 1
ATOM 728 C C . PRO A 1 92 ? -4.271 -1.206 6.146 1.00 93.44 92 PRO A C 1
ATOM 730 O O . PRO A 1 92 ? -3.594 -1.417 7.148 1.00 93.44 92 PRO A O 1
ATOM 733 N N . ILE A 1 93 ? -4.611 -2.173 5.294 1.00 93.31 93 ILE A N 1
ATOM 734 C CA . ILE A 1 93 ? -4.224 -3.580 5.459 1.00 93.31 93 ILE A CA 1
ATOM 735 C C . ILE A 1 93 ? -3.414 -4.149 4.299 1.00 93.31 93 ILE A C 1
ATOM 737 O O . ILE A 1 93 ? -2.780 -5.194 4.443 1.00 93.31 93 ILE A O 1
ATOM 741 N N . GLY A 1 94 ? -3.411 -3.468 3.160 1.00 91.81 94 GLY A N 1
ATOM 742 C CA . GLY A 1 94 ? -2.701 -3.896 1.966 1.00 91.81 94 GLY A CA 1
ATOM 743 C C . GLY A 1 94 ? -2.950 -2.947 0.810 1.00 91.81 94 GLY A C 1
ATOM 744 O O . GLY A 1 94 ? -3.589 -1.904 0.970 1.00 91.81 94 GLY A O 1
ATOM 745 N N . PHE A 1 95 ? -2.489 -3.334 -0.370 1.00 93.31 95 PHE A N 1
ATOM 746 C CA . PHE A 1 95 ? -2.779 -2.616 -1.600 1.00 93.31 95 PHE A CA 1
ATOM 747 C C . PHE A 1 95 ? -3.032 -3.587 -2.754 1.00 93.31 95 PHE A C 1
ATOM 749 O O . PHE A 1 95 ? -2.583 -4.735 -2.762 1.00 93.31 95 PHE A O 1
ATOM 756 N N . ILE A 1 96 ? -3.7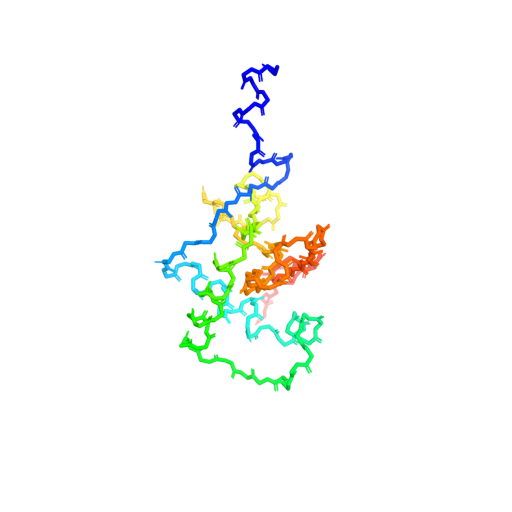79 -3.104 -3.737 1.00 92.12 96 ILE A N 1
ATOM 757 C CA . ILE A 1 96 ? -3.947 -3.729 -5.039 1.00 92.12 96 ILE A CA 1
ATOM 758 C C . ILE A 1 96 ? -3.544 -2.716 -6.098 1.00 92.12 96 ILE A C 1
ATOM 760 O O . ILE A 1 96 ? -3.833 -1.523 -5.985 1.00 92.12 96 ILE A O 1
ATOM 764 N N . CYS A 1 97 ? -2.861 -3.191 -7.129 1.00 90.06 97 CYS A N 1
ATOM 765 C CA . CYS A 1 97 ? -2.539 -2.370 -8.279 1.00 90.06 97 CYS A CA 1
ATOM 766 C C . CYS A 1 97 ? -2.865 -3.087 -9.582 1.00 90.06 97 CYS A C 1
ATOM 768 O O . CYS A 1 97 ? -2.754 -4.312 -9.692 1.00 90.06 97 CYS A O 1
ATOM 770 N N . ILE A 1 98 ? -3.242 -2.295 -10.582 1.00 88.38 98 ILE A N 1
ATOM 771 C CA . ILE A 1 98 ? -3.393 -2.751 -11.959 1.00 88.38 98 ILE A CA 1
ATOM 772 C C . ILE A 1 98 ? -2.389 -2.006 -12.830 1.00 88.38 98 ILE A C 1
ATOM 774 O O . ILE A 1 98 ? -2.440 -0.783 -12.920 1.00 88.38 98 ILE A O 1
ATOM 778 N N . GLY A 1 99 ? -1.497 -2.739 -13.496 1.00 83.44 99 GLY A N 1
ATOM 779 C CA . GLY A 1 99 ? -0.482 -2.163 -14.382 1.00 83.44 99 GLY A CA 1
ATOM 780 C C . GLY A 1 99 ? 0.623 -1.426 -13.623 1.00 83.44 99 GLY A C 1
ATOM 781 O O . GLY A 1 99 ? 0.813 -0.235 -13.839 1.00 83.44 99 GLY A O 1
ATOM 782 N N . TRP A 1 100 ? 1.316 -2.126 -12.718 1.00 84.06 100 TRP A N 1
ATOM 783 C CA . TRP A 1 100 ? 2.473 -1.610 -11.969 1.00 84.06 100 TRP A CA 1
ATOM 784 C C . TRP A 1 100 ? 3.466 -0.846 -12.861 1.00 84.06 100 TRP A C 1
ATOM 786 O O . TRP A 1 100 ? 3.806 -1.328 -13.940 1.00 84.06 100 TRP A O 1
ATOM 796 N N . GLY A 1 101 ? 3.940 0.324 -12.413 1.00 80.94 101 GLY A N 1
ATOM 797 C CA . GLY A 1 101 ? 4.881 1.163 -13.174 1.00 80.94 101 GLY A CA 1
ATOM 798 C C . GLY A 1 101 ? 4.280 1.820 -14.424 1.00 80.94 101 GLY A C 1
ATOM 799 O O . GLY A 1 101 ? 4.984 2.486 -15.184 1.00 80.94 101 GLY A O 1
ATOM 800 N N . GLY A 1 102 ? 2.973 1.654 -14.643 1.00 80.56 102 GLY A N 1
ATOM 801 C CA . GLY A 1 102 ? 2.271 2.140 -15.820 1.00 80.56 102 GLY A CA 1
ATOM 802 C C . GLY A 1 102 ? 2.464 1.246 -17.044 1.00 80.56 102 GLY A C 1
ATOM 803 O O . GLY A 1 102 ? 3.030 0.153 -16.998 1.00 80.56 102 GLY A O 1
ATOM 804 N N . LYS A 1 103 ? 1.939 1.710 -18.178 1.00 76.06 103 LYS A N 1
ATOM 805 C CA . LYS A 1 103 ? 1.984 0.975 -19.441 1.00 76.06 103 LYS A CA 1
ATOM 806 C C . LYS A 1 103 ? 2.998 1.616 -20.389 1.00 76.06 103 LYS A C 1
ATOM 808 O O . LYS A 1 103 ? 2.853 2.799 -20.693 1.00 76.06 103 LYS A O 1
ATOM 813 N N . PRO A 1 104 ? 3.995 0.871 -20.899 1.00 77.88 104 PRO A N 1
ATOM 814 C CA . PRO A 1 104 ? 4.906 1.395 -21.908 1.00 77.88 104 PRO A CA 1
ATOM 815 C C . PRO A 1 104 ? 4.147 1.871 -23.151 1.00 77.88 104 PRO A C 1
ATOM 817 O O . PRO A 1 104 ? 3.241 1.185 -23.631 1.00 77.88 104 PRO A O 1
ATOM 820 N N . LYS A 1 105 ? 4.555 3.016 -23.710 1.00 79.31 105 LYS A N 1
ATOM 821 C CA . LYS A 1 105 ? 3.865 3.683 -24.830 1.00 79.31 105 LYS A CA 1
ATOM 822 C C . LYS A 1 105 ? 3.676 2.785 -26.059 1.00 79.31 105 LYS A C 1
ATOM 824 O O . LYS A 1 105 ? 2.639 2.798 -26.709 1.00 79.31 105 LYS A O 1
ATOM 829 N N . ASN A 1 106 ? 4.667 1.953 -26.368 1.00 81.75 106 ASN A N 1
ATOM 830 C CA . ASN A 1 106 ? 4.622 1.004 -27.485 1.00 81.75 106 ASN A CA 1
ATOM 831 C C . ASN A 1 106 ? 3.752 -0.240 -27.218 1.00 81.75 106 ASN A C 1
ATOM 833 O O . ASN A 1 106 ? 3.514 -1.016 -28.138 1.00 81.75 106 ASN A O 1
ATOM 837 N N . MET A 1 107 ? 3.278 -0.441 -25.986 1.00 74.25 107 MET A N 1
ATOM 838 C CA . MET A 1 107 ? 2.399 -1.548 -25.610 1.00 74.25 107 MET A CA 1
ATOM 839 C C . MET A 1 107 ? 0.962 -1.089 -25.357 1.00 74.25 107 MET A C 1
ATOM 841 O O . MET A 1 107 ? 0.115 -1.931 -25.073 1.00 74.25 107 MET A O 1
ATOM 845 N N . GLU A 1 108 ? 0.640 0.206 -25.490 1.00 74.62 108 GLU A N 1
ATOM 846 C CA . GLU A 1 108 ? -0.691 0.779 -25.219 1.00 74.62 108 GLU A CA 1
ATOM 847 C C . GLU A 1 108 ? -1.838 0.053 -25.942 1.00 74.62 108 GLU A C 1
ATOM 849 O O . GLU A 1 108 ? -2.924 -0.097 -25.377 1.00 74.62 108 GLU A O 1
ATOM 854 N N . HIS A 1 109 ? -1.584 -0.499 -27.129 1.00 75.38 109 HIS A N 1
ATOM 855 C CA . HIS A 1 109 ? -2.564 -1.276 -27.894 1.00 75.38 109 HIS A CA 1
ATOM 856 C C . HIS A 1 109 ? -2.820 -2.688 -27.339 1.00 75.38 109 HIS A C 1
ATOM 858 O O . HIS A 1 109 ? -3.873 -3.272 -27.601 1.00 75.38 109 HIS A O 1
ATOM 864 N N . HIS A 1 110 ? -1.899 -3.251 -26.550 1.00 63.62 110 HIS A N 1
ATOM 865 C CA . HIS A 1 110 ? -2.074 -4.564 -25.932 1.00 63.62 110 HIS A CA 1
ATOM 866 C C . HIS A 1 110 ? -3.065 -4.432 -24.777 1.00 63.62 110 HIS A C 1
ATOM 868 O O . HIS A 1 110 ? -2.717 -3.905 -23.726 1.00 63.62 110 HIS A O 1
ATOM 874 N N . ARG A 1 111 ? -4.313 -4.879 -24.940 1.00 63.94 111 ARG A N 1
ATOM 875 C CA . ARG A 1 111 ? -5.345 -4.868 -23.881 1.00 63.94 111 ARG A CA 1
ATOM 876 C C . ARG A 1 111 ? -5.086 -5.925 -22.792 1.00 63.94 111 ARG A C 1
ATOM 878 O O . ARG A 1 111 ? -5.972 -6.693 -22.443 1.00 63.94 111 ARG A O 1
ATOM 885 N N . ALA A 1 112 ? -3.862 -5.972 -22.281 1.00 63.28 112 ALA A N 1
ATOM 886 C CA . ALA A 1 112 ? -3.445 -6.790 -21.157 1.00 63.28 112 ALA A CA 1
ATOM 887 C C . ALA A 1 112 ? -3.028 -5.873 -20.005 1.00 63.28 112 ALA A C 1
ATOM 889 O O . ALA A 1 112 ? -2.487 -4.787 -20.227 1.00 63.28 112 ALA A O 1
ATOM 890 N N . THR A 1 113 ? -3.289 -6.316 -18.782 1.00 60.75 113 THR A N 1
ATOM 891 C CA . THR A 1 113 ? -2.825 -5.652 -17.570 1.00 60.75 113 THR A CA 1
ATOM 892 C C . THR A 1 113 ? -2.451 -6.697 -16.526 1.00 60.75 113 THR A C 1
ATOM 894 O O . THR A 1 113 ? -2.980 -7.807 -16.542 1.00 60.75 113 THR A O 1
ATOM 897 N N . HIS A 1 114 ? -1.514 -6.354 -15.651 1.00 65.75 114 HIS A N 1
ATOM 898 C CA . HIS A 1 114 ? -1.106 -7.189 -14.527 1.00 65.75 114 HIS A CA 1
ATOM 899 C C . HIS A 1 114 ? -1.856 -6.744 -13.273 1.00 65.75 114 HIS A C 1
ATOM 901 O O . HIS A 1 114 ? -1.986 -5.541 -13.051 1.00 65.75 114 HIS A O 1
ATOM 907 N N . ILE A 1 115 ? -2.319 -7.696 -12.463 1.00 77.44 115 ILE A N 1
ATOM 908 C CA . ILE A 1 115 ? -2.931 -7.433 -11.159 1.00 77.44 115 ILE A CA 1
ATOM 909 C C . ILE A 1 115 ? -1.969 -7.940 -10.089 1.00 77.44 115 ILE A C 1
ATOM 911 O O . ILE A 1 115 ? -1.654 -9.127 -10.070 1.00 77.44 115 ILE A O 1
ATOM 915 N N . GLY A 1 116 ? -1.525 -7.049 -9.206 1.00 71.06 116 GLY A N 1
ATOM 916 C CA . GLY A 1 116 ? -0.754 -7.401 -8.013 1.00 71.06 116 GLY A CA 1
ATOM 917 C C . GLY A 1 116 ? -1.562 -7.092 -6.759 1.00 71.06 116 GLY A C 1
ATOM 918 O O . GLY A 1 116 ? -2.146 -6.012 -6.672 1.00 71.06 116 GLY A O 1
ATOM 919 N N . ILE A 1 117 ? -1.605 -8.029 -5.811 1.00 76.81 117 ILE A N 1
ATOM 920 C CA . ILE A 1 117 ? -2.256 -7.855 -4.506 1.00 76.81 117 ILE A CA 1
ATOM 921 C C . ILE A 1 117 ? -1.247 -8.223 -3.429 1.00 76.81 117 ILE A C 1
ATOM 923 O O . ILE A 1 117 ? -0.724 -9.336 -3.435 1.00 76.81 117 ILE A O 1
ATOM 927 N N . GLU A 1 118 ? -1.036 -7.317 -2.483 1.00 73.12 118 GLU A N 1
ATOM 928 C CA . GLU A 1 118 ? -0.204 -7.563 -1.312 1.00 73.12 118 GLU A CA 1
ATOM 929 C C . GLU A 1 118 ? -0.972 -7.189 -0.044 1.00 73.12 118 GLU A C 1
ATOM 931 O O . GLU A 1 118 ? -1.590 -6.124 0.049 1.00 73.12 118 GLU A O 1
ATOM 936 N N . GLN A 1 119 ? -0.954 -8.092 0.935 1.00 65.50 119 GLN A N 1
ATOM 937 C CA . GLN A 1 119 ? -1.554 -7.891 2.250 1.00 65.50 119 GLN A CA 1
ATOM 938 C C . GLN A 1 119 ? -0.425 -7.773 3.268 1.00 65.50 119 GLN A C 1
ATOM 940 O O . GLN A 1 119 ? 0.307 -8.735 3.487 1.00 65.50 119 GLN A O 1
ATOM 945 N N . GLY A 1 120 ? -0.286 -6.587 3.856 1.00 57.62 120 GLY A N 1
ATOM 946 C CA . GLY A 1 120 ? 0.797 -6.275 4.785 1.00 57.62 120 GLY A CA 1
ATOM 947 C C . GLY A 1 120 ? 0.409 -6.450 6.252 1.00 57.62 120 GLY A C 1
ATOM 948 O O . GLY A 1 120 ? 1.138 -7.049 7.032 1.00 57.62 120 GLY A O 1
ATOM 949 N N . LEU A 1 121 ? -0.768 -5.951 6.650 1.00 49.50 121 LEU A N 1
ATOM 950 C CA . LEU A 1 121 ? -1.176 -5.937 8.065 1.00 49.50 121 LEU A CA 1
ATOM 951 C C . LEU A 1 121 ? -2.048 -7.138 8.454 1.00 49.50 121 LEU A C 1
ATOM 953 O O . LEU A 1 121 ? -2.068 -7.538 9.615 1.00 49.50 121 LEU A O 1
ATOM 957 N N . TRP A 1 122 ? -2.799 -7.704 7.507 1.00 46.25 122 TRP A N 1
ATOM 958 C CA . TRP A 1 122 ? -3.821 -8.706 7.808 1.00 46.25 122 TRP A CA 1
ATOM 959 C C . TRP A 1 122 ? -3.344 -10.117 7.456 1.00 46.25 122 TRP A C 1
ATOM 961 O O . TRP A 1 122 ? -3.571 -10.627 6.364 1.00 46.25 122 TRP A O 1
ATOM 971 N N . ARG A 1 123 ? -2.687 -10.765 8.417 1.00 49.41 123 ARG A N 1
ATOM 972 C CA . ARG A 1 123 ? -2.633 -12.230 8.512 1.00 49.41 123 ARG A CA 1
ATOM 973 C C . ARG A 1 123 ? -3.668 -12.605 9.564 1.00 49.41 123 ARG A C 1
ATOM 975 O O . ARG A 1 123 ? -3.738 -11.923 10.580 1.00 49.41 123 ARG A O 1
ATOM 982 N N . GLY A 1 124 ? -4.494 -13.621 9.324 1.00 42.47 124 GLY A N 1
ATOM 983 C CA . GLY A 1 124 ? -5.631 -14.020 10.174 1.00 42.47 124 GLY A CA 1
ATOM 984 C C . GLY A 1 124 ? -5.298 -14.482 11.604 1.00 42.47 124 GLY A C 1
ATOM 985 O O . GLY A 1 124 ? -6.042 -15.276 12.163 1.00 42.47 124 GLY A O 1
ATOM 986 N N . GLU A 1 125 ? -4.203 -14.003 12.193 1.00 36.56 125 GLU A N 1
ATOM 987 C CA . GLU A 1 125 ? -3.668 -14.350 13.502 1.00 36.56 125 GLU A CA 1
ATOM 988 C C . GLU A 1 125 ? -2.983 -13.115 14.123 1.00 36.56 125 GLU A C 1
ATOM 990 O O . GLU A 1 125 ? -1.764 -12.986 14.128 1.00 36.56 125 GLU A O 1
ATOM 995 N N . TYR A 1 126 ? -3.765 -12.193 14.685 1.00 40.50 126 TYR A N 1
ATOM 996 C CA . TYR A 1 126 ? -3.299 -11.372 15.811 1.00 40.50 126 TYR A CA 1
ATOM 997 C C . TYR A 1 126 ? -4.144 -11.738 17.031 1.00 40.50 126 TYR A C 1
ATOM 999 O O . TYR A 1 126 ? -5.039 -11.015 17.456 1.00 40.50 126 TYR A O 1
ATOM 1007 N N . GLN A 1 127 ? -3.873 -12.934 17.559 1.00 34.06 127 GLN A N 1
ATOM 1008 C CA . GLN A 1 127 ? -4.399 -13.416 18.837 1.00 34.06 127 GLN A CA 1
ATOM 1009 C C . GLN A 1 127 ? -3.315 -13.500 19.928 1.00 34.06 127 GLN A C 1
ATOM 1011 O O . GLN A 1 127 ? -3.522 -14.141 20.951 1.00 34.06 127 GLN A O 1
ATOM 1016 N N . LEU A 1 128 ? -2.166 -12.837 19.764 1.00 38.69 128 LEU A N 1
ATOM 1017 C CA . LEU A 1 128 ? -1.123 -12.792 20.794 1.00 38.69 128 LEU A CA 1
ATOM 1018 C C . LEU A 1 128 ? -0.886 -11.354 21.246 1.00 38.69 128 LEU A C 1
ATOM 1020 O O . LEU A 1 128 ? -0.253 -10.563 20.552 1.00 38.69 128 LEU A O 1
ATOM 1024 N N . GLY A 1 129 ? -1.424 -11.032 22.424 1.00 33.59 129 GLY A N 1
ATOM 1025 C CA . GLY A 1 129 ? -1.176 -9.757 23.092 1.00 33.59 129 GLY A CA 1
ATOM 1026 C C . GLY A 1 129 ? -2.163 -9.356 24.187 1.00 33.59 129 GLY A C 1
ATOM 1027 O O . GLY A 1 129 ? -1.937 -8.341 24.831 1.00 33.59 129 GLY A O 1
ATOM 1028 N N . ALA A 1 130 ? -3.230 -10.119 24.437 1.00 36.84 130 ALA A N 1
ATOM 1029 C CA . ALA A 1 130 ? -4.044 -9.957 25.639 1.00 36.84 130 ALA A CA 1
ATOM 1030 C C . ALA A 1 130 ? -3.603 -10.982 26.694 1.00 36.84 130 ALA A C 1
ATOM 1032 O O . ALA A 1 130 ? -3.933 -12.159 26.597 1.00 36.84 130 ALA A O 1
ATOM 1033 N N . GLY A 1 131 ? -2.872 -10.505 27.703 1.00 36.12 131 GLY A N 1
ATOM 1034 C CA . GLY A 1 131 ? -2.690 -11.194 28.978 1.00 36.12 131 GLY A CA 1
ATOM 1035 C C . GLY A 1 131 ? -1.537 -12.191 29.034 1.00 36.12 131 GLY A C 1
ATOM 1036 O O . GLY A 1 131 ? -1.659 -13.319 28.579 1.00 36.12 131 GLY A O 1
ATOM 1037 N N . LEU A 1 132 ? -0.459 -11.792 29.705 1.00 29.09 132 LEU A N 1
ATOM 1038 C CA . LEU A 1 132 ? 0.179 -12.587 30.754 1.00 29.09 132 LEU A CA 1
ATOM 1039 C C . LEU A 1 132 ? 1.097 -11.644 31.530 1.00 29.09 132 LEU A C 1
ATOM 1041 O O . LEU A 1 132 ? 2.178 -11.279 31.077 1.00 29.09 132 LEU A O 1
ATOM 1045 N N . GLY A 1 133 ? 0.603 -11.207 32.687 1.00 34.62 133 GLY A N 1
ATOM 1046 C CA . GLY A 1 133 ? 1.481 -10.753 33.745 1.00 34.62 133 GLY A CA 1
ATOM 1047 C C . GLY A 1 133 ? 2.243 -11.954 34.286 1.00 34.62 133 GLY A C 1
ATOM 1048 O O . GLY A 1 133 ? 1.627 -12.976 34.589 1.00 34.62 133 GLY A O 1
ATOM 1049 N N . VAL A 1 134 ? 3.557 -11.792 34.400 1.00 34.50 134 VAL A N 1
ATOM 1050 C CA . VAL A 1 134 ? 4.372 -12.259 35.525 1.00 34.50 134 VAL A CA 1
ATOM 1051 C C . VAL A 1 134 ? 5.493 -11.247 35.713 1.00 34.50 134 VAL A C 1
ATOM 1053 O O . VAL A 1 134 ? 6.073 -10.842 34.680 1.00 34.50 134 VAL A O 1
#